Protein 2VUV (pdb70)

InterPro domains:
  IPR001304 C-type lectin-like [PF00059] (39-145)
  IPR001304 C-type lectin-like [PS50041] (28-144)
  IPR001304 C-type lectin-like [SM00034] (21-144)
  IPR016186 C-type lectin-like/link domain superfamily [G3DSA:3.10.100.10] (20-147)
  IPR016187 C-type lectin fold [SSF56436] (3-147)
  IPR018378 C-type lectin, conserved site [PS00615] (122-143)
  IPR050111 C-type lectin and snaclec domain-containing protein [PTHR22803] (21-146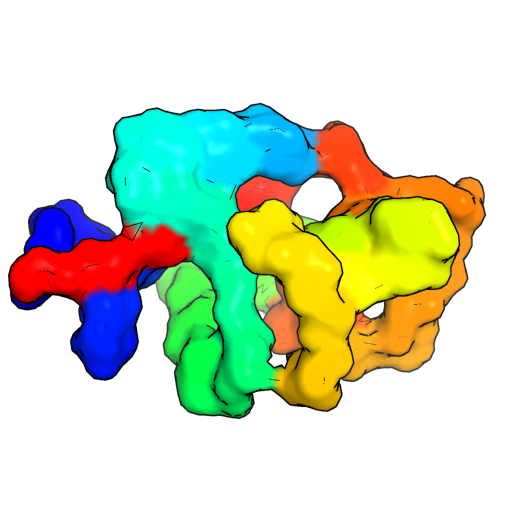)

Secondary structure (DSSP, 8-state):
---TTPEEETTEEEEEEEEEE-HHHHHHHHHHTTSEE----SHHHHHHHHHHHHHTT--SSS--EEEEEEETTEEEETTT-PBPSS--B---S--TTS---EEEEETTEEEEE-TTS-EEEEEEEE--

B-factor: mean 12.32, std 7.34, range [4.95, 48.42]

CATH classification: 3.10.100.10

Structure (mmCIF, N/CA/C/O backbone):
data_2VUV
#
_entry.id   2VUV
#
_cell.length_a   82.908
_cell.length_b   30.395
_cell.length_c   67.088
_cell.angle_alpha   90.00
_cell.angle_beta   133.86
_cell.angle_gamma   90.00
#
_symmetry.space_group_name_H-M   'C 1 2 1'
#
loop_
_entity.id
_entity.type
_entity.pdbx_description
1 polymer CODAKINE
2 non-polymer 'CALCIUM ION'
3 non-polymer GLYCEROL
4 non-polymer 'CITRIC ACID'
5 water water
#
loop_
_atom_site.group_PDB
_atom_site.id
_atom_site.type_symbol
_atom_site.label_atom_id
_atom_site.label_alt_id
_atom_site.label_comp_id
_atom_site.label_asym_id
_atom_site.label_entity_id
_atom_site.label_seq_id
_atom_site.pdbx_PDB_ins_code
_atom_site.Cartn_x
_atom_site.Cartn_y
_atom_site.Cartn_z
_atom_site.occupancy
_atom_site.B_iso_or_equiv
_atom_site.auth_seq_id
_atom_site.auth_comp_id
_atom_site.auth_asym_id
_atom_site.auth_atom_id
_atom_site.pdbx_PDB_model_num
ATOM 1 N N . GLY A 1 1 ? -30.090 3.819 16.894 1.00 20.91 1 GLY A N 1
ATOM 2 C CA . GLY A 1 1 ? -28.877 3.364 17.623 1.00 18.70 1 GLY A CA 1
ATOM 3 C C . GLY A 1 1 ? -27.689 3.344 16.698 1.00 16.93 1 GLY A C 1
ATOM 4 O O . GLY A 1 1 ? -27.749 3.770 15.549 1.00 17.40 1 GLY A O 1
ATOM 5 N N . CYS A 1 2 ? -26.612 2.793 17.224 1.00 14.71 2 CYS A N 1
ATOM 6 C CA . CYS A 1 2 ? -25.300 2.764 16.569 1.00 13.65 2 CYS A CA 1
ATOM 7 C C . CYS A 1 2 ? -24.787 1.340 16.541 1.00 13.99 2 CYS A C 1
ATOM 8 O O . CYS A 1 2 ? -25.234 0.523 17.353 1.00 14.16 2 CYS A O 1
ATOM 11 N N . PRO A 1 3 ? -23.843 1.022 15.663 1.00 13.76 3 PRO A N 1
ATOM 12 C CA . PRO A 1 3 ? -23.241 -0.323 15.749 1.00 13.80 3 PRO A CA 1
ATOM 13 C C . PRO A 1 3 ? -22.529 -0.508 17.085 1.00 13.10 3 PRO A C 1
ATOM 14 O O . PRO A 1 3 ? -22.107 0.461 17.782 1.00 10.84 3 PRO A O 1
ATOM 18 N N . ASP A 1 4 ? -22.322 -1.766 17.498 1.00 11.42 4 ASP A N 1
ATOM 19 C CA . ASP A 1 4 ? -21.628 -2.037 18.723 1.00 12.27 4 ASP A CA 1
ATOM 20 C C . ASP A 1 4 ? -20.237 -1.382 18.700 1.00 10.92 4 ASP A C 1
ATOM 21 O O . ASP A 1 4 ? -19.615 -1.391 17.623 1.00 12.76 4 ASP A O 1
ATOM 26 N N . GLY A 1 5 ? -19.817 -0.853 19.848 1.00 10.95 5 GLY A N 1
ATOM 27 C CA . GLY A 1 5 ? -18.515 -0.236 19.971 1.00 12.25 5 GLY A CA 1
ATOM 28 C C . GLY A 1 5 ? -18.450 1.214 19.522 1.00 12.50 5 GLY A C 1
ATOM 29 O O . GLY A 1 5 ? -17.431 1.864 19.774 1.00 14.13 5 GLY A O 1
ATOM 30 N N . TRP A 1 6 ? -19.462 1.729 18.834 1.00 10.37 6 TRP A N 1
ATOM 31 C CA . TRP A 1 6 ? -19.493 3.152 18.480 1.00 10.36 6 TRP A CA 1
ATOM 32 C C . TRP A 1 6 ? -20.096 3.949 19.615 1.00 10.53 6 TRP A C 1
ATOM 33 O O . TRP A 1 6 ? -20.894 3.397 20.392 1.00 12.46 6 TRP A O 1
ATOM 44 N N . THR A 1 7 ? -19.767 5.230 19.705 1.00 9.24 7 THR A N 1
ATOM 45 C CA . THR A 1 7 ? -20.245 6.157 20.760 1.00 10.93 7 THR A CA 1
ATOM 46 C C . THR A 1 7 ? -21.393 6.951 20.182 1.00 10.43 7 THR A C 1
ATOM 47 O O . THR A 1 7 ? -21.220 7.647 19.214 1.00 9.75 7 THR A O 1
ATOM 51 N N . GLN A 1 8 ? -22.591 6.833 20.765 1.00 9.48 8 GLN A N 1
ATOM 52 C CA . GLN A 1 8 ? -23.677 7.661 20.308 1.00 10.81 8 GLN A CA 1
ATOM 53 C C . GLN A 1 8 ? -23.618 9.053 20.858 1.00 9.49 8 GLN A C 1
ATOM 54 O O . GLN A 1 8 ? -23.282 9.256 22.008 1.00 10.22 8 GLN A O 1
ATOM 60 N N . PHE A 1 9 ? -23.973 10.018 20.015 1.00 7.51 9 PHE A N 1
ATOM 61 C CA . PHE A 1 9 ? -24.263 11.369 20.471 1.00 8.14 9 PHE A CA 1
ATOM 62 C C . PHE A 1 9 ? -25.436 11.896 19.656 1.00 8.01 9 PHE A C 1
ATOM 63 O O . PHE A 1 9 ? -25.313 12.129 18.439 1.00 8.71 9 PHE A O 1
ATOM 71 N N . LEU A 1 10 ? -26.584 12.053 20.289 1.00 8.63 10 LEU A N 1
ATOM 72 C CA . LEU A 1 10 ? -27.778 12.479 19.603 1.00 8.74 10 LEU A CA 1
ATOM 73 C C . LEU A 1 10 ? -28.023 11.562 18.428 1.00 8.66 10 LEU A C 1
ATOM 74 O O . LEU A 1 10 ? -28.153 10.368 18.654 1.00 9.20 10 LEU A O 1
ATOM 79 N N . ASP A 1 11 ? -28.170 12.083 17.202 1.00 9.18 11 ASP A N 1
ATOM 80 C CA . ASP A 1 11 ? -28.345 11.255 16.018 1.00 9.61 11 ASP A CA 1
ATOM 81 C C . ASP A 1 11 ? -27.066 10.877 15.273 1.00 8.98 11 ASP A C 1
ATOM 82 O O . ASP A 1 11 ? -27.142 10.406 14.112 1.00 10.34 11 ASP A O 1
ATOM 87 N N . LEU A 1 12 ? -25.913 10.967 15.950 1.00 9.04 12 LEU A N 1
ATOM 88 C CA . LEU A 1 12 ? -24.638 10.589 15.356 1.00 8.25 12 LEU A CA 1
ATOM 89 C C . LEU A 1 12 ? -23.998 9.451 16.120 1.00 8.16 12 LEU A C 1
ATOM 90 O O . LEU A 1 12 ? -24.306 9.210 17.283 1.00 8.61 12 LEU A O 1
ATOM 95 N N . CYS A 1 13 ? -23.170 8.721 15.420 1.00 7.46 13 CYS A N 1
ATOM 96 C CA . CYS A 1 13 ? -22.380 7.663 15.986 1.00 7.38 13 CYS A CA 1
ATOM 97 C C . CYS A 1 13 ? -20.910 7.955 15.678 1.00 7.05 13 CYS A C 1
ATOM 98 O O . CYS A 1 13 ? -20.598 8.197 14.515 1.00 7.81 13 CYS A O 1
ATOM 101 N N . TYR A 1 14 ? -20.051 7.871 16.672 1.00 6.48 14 TYR A N 1
ATOM 102 C CA . TYR A 1 14 ? -18.640 8.153 16.493 1.00 6.57 14 TYR A CA 1
ATOM 103 C C . TYR A 1 14 ? -17.772 6.958 16.822 1.00 6.63 14 TYR A C 1
ATOM 104 O O . TYR A 1 14 ? -18.127 6.125 17.688 1.00 7.39 14 TYR A O 1
ATOM 113 N N . ILE A 1 15 ? -16.609 6.853 16.198 1.00 6.70 15 ILE A N 1
ATOM 114 C CA . ILE A 1 15 ? -15.649 5.844 16.617 1.00 7.84 15 ILE A CA 1
ATOM 115 C C . ILE A 1 15 ? -14.201 6.402 16.422 1.00 6.63 15 ILE A C 1
ATOM 116 O O . ILE A 1 15 ? -13.936 7.065 15.413 1.00 7.14 15 ILE A O 1
ATOM 121 N N . TYR A 1 16 ? -13.341 6.134 17.376 1.00 6.66 16 TYR A N 1
ATOM 122 C CA . TYR A 1 16 ? -11.908 6.455 17.317 1.00 6.68 16 TYR A CA 1
ATOM 123 C C . TYR A 1 16 ? -11.198 5.247 16.724 1.00 7.76 16 TYR A C 1
ATOM 124 O O . TYR A 1 16 ? -11.479 4.106 17.114 1.00 7.65 16 TYR A O 1
ATOM 133 N N . GLN A 1 17 ? -10.363 5.484 15.729 1.00 7.04 17 GLN A N 1
ATOM 134 C CA . GLN A 1 17 ? -9.500 4.446 15.119 1.00 7.84 17 GLN A CA 1
ATOM 135 C C . GLN A 1 17 ? -8.073 4.804 15.382 1.00 7.47 17 GLN A C 1
ATOM 136 O O . GLN A 1 17 ? -7.595 5.839 14.967 1.00 7.92 17 GLN A O 1
ATOM 142 N N . SER A 1 18 ? -7.329 3.938 16.056 1.00 8.49 18 SER A N 1
ATOM 143 C CA . SER A 1 18 ? -5.958 4.228 16.456 1.00 8.65 18 SER A CA 1
ATOM 144 C C . SER A 1 18 ? -4.932 4.097 15.338 1.00 8.07 18 SER A C 1
ATOM 145 O O . SER A 1 18 ? -3.887 4.742 15.421 1.00 8.35 18 SER A O 1
ATOM 148 N N . ALA A 1 19 ? -5.217 3.288 14.332 1.00 8.09 19 ALA A N 1
ATOM 149 C CA . ALA A 1 19 ? -4.260 3.048 13.269 1.00 8.40 19 ALA A CA 1
ATOM 150 C C . ALA A 1 19 ? -3.869 4.364 12.598 1.00 8.81 19 ALA A C 1
ATOM 151 O O . ALA A 1 19 ? -4.736 5.225 12.373 1.00 11.23 19 ALA A O 1
ATOM 153 N N . LYS A 1 20 ? -2.608 4.543 12.295 1.00 7.47 20 LYS A N 1
ATOM 154 C CA . LYS A 1 20 ? -2.123 5.785 11.727 1.00 8.92 20 LYS A CA 1
ATOM 155 C C . LYS A 1 20 ? -2.307 5.815 10.248 1.00 9.13 20 LYS A C 1
ATOM 156 O O . LYS A 1 20 ? -2.020 4.802 9.555 1.00 11.45 20 LYS A O 1
ATOM 162 N N . ALA A 1 21 ? -2.793 6.920 9.704 1.00 7.92 21 ALA A N 1
ATOM 163 C CA . ALA A 1 21 ? -3.160 7.003 8.301 1.00 8.54 21 ALA A CA 1
ATOM 164 C C . ALA A 1 21 ? -3.066 8.440 7.842 1.00 8.60 21 ALA A C 1
ATOM 165 O O . ALA A 1 21 ? -3.217 9.386 8.673 1.00 7.62 21 ALA A O 1
ATOM 167 N N . SER A 1 22 ? -2.870 8.689 6.564 1.00 7.04 22 SER A N 1
ATOM 168 C CA . SER A 1 22 ? -3.048 10.008 6.011 1.00 6.84 22 SER A CA 1
ATOM 169 C C . SER A 1 22 ? -4.492 10.411 6.116 1.00 7.38 22 SER A C 1
ATOM 170 O O . SER A 1 22 ? -5.389 9.583 6.313 1.00 7.67 22 SER A O 1
ATOM 173 N N . TRP A 1 23 ? -4.754 11.711 5.951 1.00 6.82 23 TRP A N 1
ATOM 174 C CA . TRP A 1 23 ? -6.144 12.191 5.953 1.00 7.12 23 TRP A CA 1
ATOM 175 C C . TRP A 1 23 ? -6.990 11.458 4.944 1.00 7.55 23 TRP A C 1
ATOM 176 O O . TRP A 1 23 ? -8.110 11.037 5.231 1.00 7.86 23 TRP A O 1
ATOM 187 N N . ALA A 1 24 ? -6.442 11.315 3.729 1.00 8.32 24 ALA A N 1
ATOM 188 C CA . ALA A 1 24 ? -7.207 10.678 2.682 1.00 8.26 24 ALA A CA 1
ATOM 189 C C . ALA A 1 24 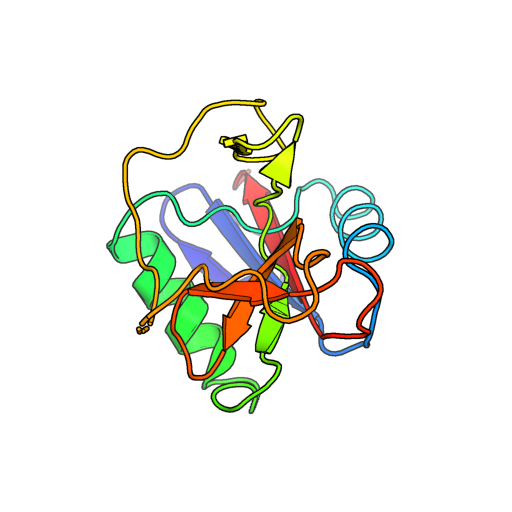? -7.500 9.210 2.898 1.00 8.52 24 ALA A C 1
ATOM 190 O O . ALA A 1 24 ? -8.592 8.733 2.617 1.00 9.11 24 ALA A O 1
ATOM 192 N N A SER A 1 25 ? -6.515 8.521 3.427 0.60 9.01 25 SER A N 1
ATOM 193 N N B SER A 1 25 ? -6.508 8.518 3.433 0.40 9.00 25 SER A N 1
ATOM 194 C CA A SER A 1 25 ? -6.709 7.113 3.750 0.60 9.16 25 SER A CA 1
ATOM 195 C CA B SER A 1 25 ? -6.671 7.103 3.761 0.40 9.19 25 SER A CA 1
ATOM 196 C C A SER A 1 25 ? -7.750 6.980 4.866 0.60 8.81 25 SER A C 1
ATOM 197 C C B SER A 1 25 ? -7.642 6.903 4.932 0.40 8.72 25 SER A C 1
ATOM 198 O O A SER A 1 25 ? -8.672 6.168 4.781 0.60 9.01 25 SER A O 1
ATOM 199 O O B SER A 1 25 ? -8.368 5.931 4.978 0.40 8.38 25 SER A O 1
ATOM 204 N N . ALA A 1 26 ? -7.609 7.819 5.895 1.00 8.03 26 ALA A N 1
ATOM 205 C CA . ALA A 1 26 ? -8.592 7.841 6.976 1.00 7.22 26 ALA A CA 1
ATOM 206 C C . ALA A 1 26 ? -9.986 8.113 6.457 1.00 8.03 26 ALA A C 1
ATOM 207 O O . ALA A 1 26 ? -10.947 7.419 6.865 1.00 8.24 26 ALA A O 1
ATOM 209 N N . GLN A 1 27 ? -10.173 9.061 5.565 1.00 8.02 27 GLN A N 1
ATOM 210 C CA . GLN A 1 27 ? -11.463 9.331 4.986 1.00 8.94 27 GLN A CA 1
ATOM 211 C C . GLN A 1 27 ? -11.981 8.101 4.288 1.00 9.26 27 GLN A C 1
ATOM 212 O O . GLN A 1 27 ? -13.137 7.760 4.442 1.00 9.29 27 GLN A O 1
ATOM 218 N N A SER A 1 28 ? -11.186 7.473 3.448 0.50 9.61 28 SER A N 1
ATOM 219 N N B SER A 1 28 ? -11.100 7.405 3.571 0.50 10.39 28 SER A N 1
ATOM 220 C CA A SER A 1 28 ? -11.692 6.334 2.693 0.50 9.31 28 SER A CA 1
ATOM 221 C CA B SER A 1 28 ? -11.492 6.197 2.839 0.50 10.85 28 SER A CA 1
ATOM 222 C C A SER A 1 28 ? -12.179 5.242 3.662 0.50 9.55 28 SER A C 1
ATOM 223 C C B SER A 1 28 ? -11.905 5.110 3.819 0.50 11.09 28 SER A C 1
ATOM 224 O O A SER A 1 28 ? -13.207 4.599 3.415 0.50 8.85 28 SER A O 1
ATOM 225 O O B SER A 1 28 ? -12.839 4.351 3.561 0.50 11.29 28 SER A O 1
ATOM 230 N N A SER A 1 29 ? -11.445 5.056 4.762 0.50 8.98 29 SER A N 1
ATOM 231 N N B SER A 1 29 ? -11.164 5.007 4.914 0.50 9.99 29 SER A N 1
ATOM 232 C CA A SER A 1 29 ? -11.821 4.067 5.771 0.50 8.74 29 SER A CA 1
ATOM 233 C CA B SER A 1 29 ? -11.522 4.072 5.957 0.50 10.23 29 SER A CA 1
ATOM 234 C C A SER A 1 29 ? -13.145 4.447 6.382 0.50 8.96 29 SER A C 1
ATOM 235 C C B SER A 1 29 ? -12.905 4.387 6.570 0.50 10.16 29 SER A C 1
ATOM 236 O O A SER A 1 29 ? -14.135 3.683 6.473 0.50 7.42 29 SER A O 1
ATOM 237 O O B SER A 1 29 ? -13.667 3.450 6.821 0.50 11.22 29 SER A O 1
ATOM 242 N N . CYS A 1 30 ? -13.233 5.662 6.864 1.00 10.59 30 CYS A N 1
ATOM 243 C CA . CYS A 1 30 ? -14.535 6.031 7.382 1.00 9.90 30 CYS A CA 1
ATOM 244 C C . CYS A 1 30 ? -15.681 5.843 6.384 1.00 11.13 30 CYS A C 1
ATOM 245 O O . C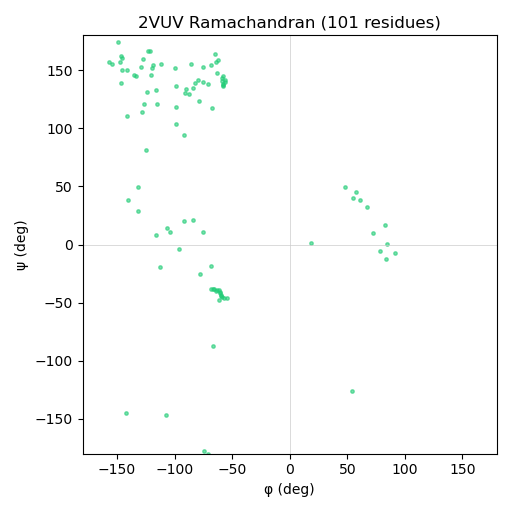YS A 1 30 ? -16.796 5.484 6.761 1.00 10.60 30 CYS A O 1
ATOM 248 N N . GLN A 1 31 ? -15.410 6.078 5.116 1.00 11.49 31 GLN A N 1
ATOM 249 C CA . GLN A 1 31 ? -16.434 5.907 4.100 1.00 13.30 31 GLN A CA 1
ATOM 250 C C . GLN A 1 31 ? -16.777 4.431 3.947 1.00 14.46 31 GLN A C 1
ATOM 251 O O . GLN A 1 31 ? -17.977 4.078 3.836 1.00 13.63 31 GLN A O 1
ATOM 257 N N . ALA A 1 32 ? -15.773 3.584 4.041 1.00 12.82 32 ALA A N 1
ATOM 258 C CA . ALA A 1 32 ? -16.002 2.130 3.999 1.00 14.35 32 ALA A CA 1
ATOM 259 C C . ALA A 1 32 ? -16.906 1.727 5.186 1.00 13.63 32 ALA A C 1
ATOM 260 O O . ALA A 1 32 ? -17.787 0.845 5.046 1.00 13.52 32 ALA A O 1
ATOM 262 N N . LEU A 1 33 ? -16.693 2.339 6.359 1.00 11.89 33 LEU A N 1
ATOM 263 C CA . LEU A 1 33 ? -17.498 2.089 7.559 1.00 11.78 33 LEU A CA 1
ATOM 264 C C . LEU A 1 33 ? -18.894 2.762 7.491 1.00 11.71 33 LEU A C 1
ATOM 265 O O . LEU A 1 33 ? -19.571 2.826 8.529 1.00 13.78 33 LEU A O 1
ATOM 270 N N . GLY A 1 34 ? -19.329 3.294 6.346 1.00 11.46 34 GLY A N 1
ATOM 271 C CA . GLY A 1 34 ? -20.632 3.868 6.175 1.00 12.44 34 GLY A CA 1
ATOM 272 C C . GLY A 1 34 ? -20.780 5.299 6.639 1.00 11.62 34 GLY A C 1
ATOM 273 O O . GLY A 1 34 ? -21.897 5.763 6.871 1.00 12.88 34 GLY A O 1
ATOM 274 N N . GLY A 1 35 ? -19.612 5.981 6.823 1.00 11.26 35 GLY A N 1
ATOM 275 C CA . GLY A 1 35 ? -19.649 7.332 7.342 1.00 12.15 35 GLY A CA 1
ATOM 276 C C . GLY A 1 35 ? -18.613 8.216 6.704 1.00 11.51 35 GLY A C 1
ATOM 277 O O . GLY A 1 35 ? -18.288 8.111 5.538 1.00 11.60 35 GLY A O 1
ATOM 278 N N . ILE A 1 36 ? -18.094 9.122 7.532 1.00 9.07 36 ILE A N 1
ATOM 279 C CA . ILE A 1 36 ? -17.170 10.204 7.077 1.00 8.91 36 ILE A CA 1
ATOM 280 C C . ILE A 1 36 ? -16.169 10.480 8.208 1.00 8.56 36 ILE A C 1
ATOM 281 O O . ILE A 1 36 ? -16.448 10.141 9.365 1.00 8.45 36 ILE A O 1
ATOM 286 N N . LEU A 1 37 ? -15.043 11.126 7.944 1.00 7.50 37 LEU A N 1
ATOM 287 C CA . LEU A 1 37 ? -14.260 11.694 9.056 1.00 7.18 37 LEU A CA 1
ATOM 288 C C . LEU A 1 37 ? -15.164 12.645 9.849 1.00 7.19 37 LEU A C 1
ATOM 289 O O . LEU A 1 37 ? -15.980 13.378 9.267 1.00 7.03 37 LEU A O 1
ATOM 294 N N . ALA A 1 38 ? -15.051 12.618 11.177 1.00 6.54 38 ALA A N 1
ATOM 295 C CA . ALA A 1 38 ? -15.918 13.397 12.026 1.00 6.15 38 ALA A CA 1
ATOM 296 C C . ALA A 1 38 ? -15.815 14.878 11.726 1.00 6.37 38 ALA A C 1
ATOM 297 O O . ALA A 1 38 ? -14.719 15.408 11.497 1.00 6.63 38 ALA A O 1
ATOM 299 N N . GLU A 1 39 ? -16.975 15.519 11.767 1.00 6.52 39 GLU A N 1
ATOM 300 C CA . GLU A 1 39 ? -17.079 16.943 11.463 1.00 6.98 39 GLU A CA 1
ATOM 301 C C . GLU A 1 39 ? -17.752 17.676 12.622 1.00 7.73 39 GLU A C 1
ATOM 302 O O . GLU A 1 39 ? -18.994 17.882 12.584 1.00 8.20 39 GLU A O 1
ATOM 308 N N . PRO A 1 40 ? -17.027 17.999 13.665 1.00 7.77 40 PRO A N 1
ATOM 309 C CA . PRO A 1 40 ? -17.631 18.655 14.830 1.00 8.06 40 PRO A CA 1
ATOM 310 C C . PRO A 1 40 ? -18.038 20.077 14.548 1.00 8.21 40 PRO A C 1
ATOM 311 O O . PRO A 1 40 ? -17.253 20.987 14.597 1.00 8.66 40 PRO A O 1
ATOM 315 N N A ASP A 1 41 ? -19.310 20.247 14.272 0.50 8.97 41 ASP A N 1
ATOM 316 N N B ASP A 1 41 ? -19.267 20.247 14.105 0.50 9.18 41 ASP A N 1
ATOM 317 C CA A ASP A 1 41 ? -19.866 21.508 13.788 0.50 9.05 41 ASP A CA 1
ATOM 318 C CA B ASP A 1 41 ? -19.760 21.585 13.779 0.50 9.41 41 ASP A CA 1
ATOM 319 C C A ASP A 1 41 ? -20.587 22.245 14.899 0.50 9.69 41 ASP A C 1
ATOM 320 C C B ASP A 1 41 ? -20.700 22.158 14.846 0.50 9.77 41 ASP A C 1
ATOM 321 O O A ASP A 1 41 ? -21.118 23.356 14.687 0.50 11.07 41 ASP A O 1
ATOM 322 O O B ASP A 1 41 ? -21.480 23.081 14.538 0.50 10.56 41 ASP A O 1
ATOM 331 N N . THR A 1 42 ? -20.630 21.675 16.084 1.00 9.08 42 THR A N 1
ATOM 332 C CA . THR A 1 42 ? -21.260 22.286 17.240 1.00 9.50 42 THR A CA 1
ATOM 333 C C . THR A 1 42 ? -20.321 22.149 18.416 1.00 8.87 42 THR A C 1
ATOM 334 O O . THR A 1 42 ? -19.450 21.201 18.421 1.00 8.58 42 THR A O 1
ATOM 338 N N . ALA A 1 43 ? -20.443 22.959 19.445 1.00 8.85 43 ALA A N 1
ATOM 339 C CA . ALA A 1 43 ? -19.629 22.833 20.625 1.00 9.46 43 ALA A CA 1
ATOM 340 C C . ALA A 1 43 ? -19.800 21.468 21.294 1.00 8.51 43 ALA A C 1
ATOM 341 O O . ALA A 1 43 ? -18.842 20.886 21.769 1.00 9.14 43 ALA A O 1
ATOM 343 N N . CYS A 1 44 ? -21.057 21.001 21.415 1.00 7.92 44 CYS A N 1
ATOM 344 C CA . CYS A 1 44 ? -21.275 19.734 22.110 1.00 7.70 44 CYS A CA 1
ATOM 345 C C . CYS A 1 44 ? -20.642 18.571 21.339 1.00 7.25 44 CYS A C 1
ATOM 346 O O . CYS A 1 44 ? -20.108 17.666 21.962 1.00 6.85 44 CYS A O 1
ATOM 349 N N . GLU A 1 45 ? -20.707 18.588 20.029 1.00 5.85 45 GLU A N 1
ATOM 350 C CA . GLU A 1 45 ? -20.021 17.551 19.254 1.00 6.19 45 GLU A CA 1
ATOM 351 C C . GLU A 1 45 ? -18.527 17.554 19.542 1.00 6.88 45 GLU A C 1
ATOM 352 O O . GLU A 1 45 ? -17.909 16.499 19.730 1.00 7.62 45 GLU A O 1
ATOM 358 N N . ASN A 1 46 ? -17.928 18.731 19.555 1.00 6.22 46 ASN A N 1
ATOM 359 C CA . ASN A 1 46 ? -16.510 18.841 19.843 1.00 6.48 46 ASN A CA 1
ATOM 360 C C . ASN A 1 46 ? -16.209 18.304 21.213 1.00 6.17 46 ASN A C 1
ATOM 361 O O . ASN A 1 46 ? -15.189 17.615 21.420 1.00 7.43 46 ASN A O 1
ATOM 366 N N . GLU A 1 47 ? -17.033 18.593 22.233 1.00 7.23 47 GLU A N 1
ATOM 367 C CA . GLU A 1 47 ? -16.765 18.066 23.598 1.00 8.12 47 GLU A CA 1
ATOM 368 C C . GLU A 1 47 ? -16.741 16.558 23.614 1.00 6.40 47 GLU A C 1
ATOM 369 O O . GLU A 1 47 ? -15.908 15.941 24.279 1.00 7.64 47 GLU A O 1
ATOM 375 N N . VAL A 1 48 ? -17.696 15.947 22.916 1.00 6.47 48 VAL A N 1
ATOM 376 C CA . VAL A 1 48 ? -17.749 14.489 22.853 1.00 6.15 48 VAL A CA 1
ATOM 377 C C . VAL A 1 48 ? -16.479 13.933 22.208 1.00 6.61 48 VAL A C 1
ATOM 378 O O . VAL A 1 48 ? -15.896 12.976 22.688 1.00 6.88 48 VAL A O 1
ATOM 382 N N . LEU A 1 49 ? -16.075 14.511 21.077 1.00 5.00 49 LEU A N 1
ATOM 383 C CA . LEU A 1 49 ? -14.888 13.998 20.372 1.00 6.16 49 LEU A CA 1
ATOM 384 C C . LEU A 1 49 ? -13.622 14.209 21.178 1.00 5.69 49 LEU A C 1
ATOM 385 O O . LEU A 1 49 ? -12.747 13.318 21.210 1.00 6.40 49 LEU A O 1
ATOM 390 N N . ILE A 1 50 ? -13.507 15.329 21.854 1.00 7.13 50 ILE A N 1
ATOM 391 C CA . ILE A 1 50 ? -12.331 15.549 22.708 1.00 6.97 50 ILE A CA 1
ATOM 392 C C . ILE A 1 50 ? -12.253 14.539 23.847 1.00 6.66 50 ILE A C 1
ATOM 393 O O . ILE A 1 50 ? -11.188 14.050 24.215 1.00 6.92 50 ILE A O 1
ATOM 398 N N . HIS A 1 51 ? -13.398 14.230 24.410 1.00 6.00 51 HIS A N 1
ATOM 399 C CA . HIS A 1 51 ? -13.452 13.224 25.439 1.00 6.76 51 HIS A CA 1
ATOM 400 C C . HIS A 1 51 ? -13.044 11.874 24.882 1.00 6.60 51 HIS A C 1
ATOM 401 O O . HIS A 1 51 ? -12.295 11.111 25.568 1.00 6.68 51 HIS A O 1
ATOM 408 N N . MET A 1 52 ? -13.476 11.545 23.663 1.00 6.23 52 MET A N 1
ATOM 409 C CA . MET A 1 52 ? -12.996 10.299 23.038 1.00 6.55 52 MET A CA 1
ATOM 410 C C . MET A 1 52 ? -11.492 10.316 22.865 1.00 7.07 52 MET A C 1
ATOM 411 O O . MET A 1 52 ? -10.850 9.276 23.045 1.00 7.51 52 MET A O 1
ATOM 416 N N . CYS A 1 53 ? -10.917 11.435 22.466 1.00 6.24 53 CYS A N 1
ATOM 417 C CA . CYS A 1 53 ? -9.471 11.514 22.355 1.00 5.90 53 CYS A CA 1
ATOM 418 C C . CYS A 1 53 ? -8.793 11.184 23.677 1.00 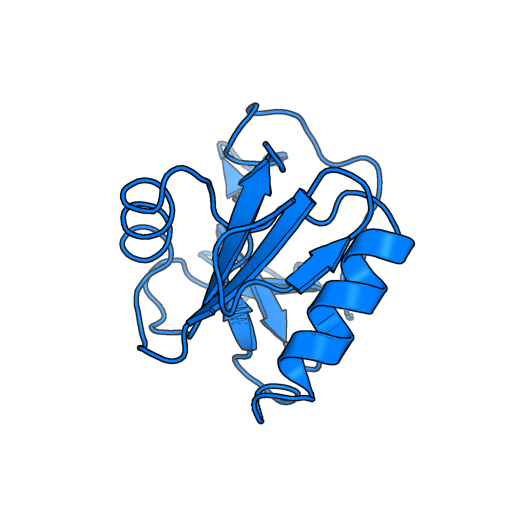7.11 53 CYS A C 1
ATOM 419 O O . CYS A 1 53 ? -7.798 10.437 23.722 1.00 7.64 53 CYS A O 1
ATOM 422 N N . LYS A 1 54 ? -9.290 11.766 24.765 1.00 6.80 54 LYS A N 1
ATOM 423 C CA . LYS A 1 54 ? -8.724 11.524 26.100 1.00 8.20 54 LYS A CA 1
ATOM 424 C C . LYS A 1 54 ? -8.813 10.045 26.456 1.00 8.62 54 LYS A C 1
ATOM 425 O O . LYS A 1 54 ? -7.862 9.465 27.010 1.00 9.72 54 LYS A O 1
ATOM 431 N N A GLU A 1 55 ? -9.967 9.442 26.162 0.50 8.47 55 GLU A N 1
ATOM 432 N N B GLU A 1 55 ? -9.941 9.425 26.166 0.50 7.85 55 GLU A N 1
ATOM 433 C CA A GLU A 1 55 ? -10.271 7.997 26.413 0.50 9.40 55 GLU A CA 1
ATOM 434 C CA B GLU A 1 55 ? -10.163 8.010 26.532 0.50 8.28 55 GLU A CA 1
ATOM 435 C C A GLU A 1 55 ? -9.240 7.080 25.754 0.50 9.08 55 GLU A C 1
ATOM 436 C C B GLU A 1 55 ? -9.394 7.030 25.641 0.50 8.61 55 GLU A C 1
ATOM 437 O O A GLU A 1 55 ? -8.941 5.964 26.256 0.50 9.83 55 GLU A O 1
ATOM 438 O O B GLU A 1 55 ? -9.415 5.820 25.886 0.50 9.40 55 GLU A O 1
ATOM 449 N N . ASN A 1 56 ? -8.702 7.535 24.619 1.00 8.15 56 ASN A N 1
ATOM 450 C CA . ASN A 1 56 ? -7.860 6.728 23.763 1.00 7.92 56 ASN A CA 1
ATOM 451 C C . ASN A 1 56 ? -6.422 7.166 23.802 1.00 7.94 56 ASN A C 1
ATOM 452 O O . ASN A 1 56 ? -5.641 6.784 22.944 1.00 9.13 56 ASN A O 1
ATOM 457 N N . GLY A 1 57 ? -6.063 7.960 24.795 1.00 8.29 57 GLY A N 1
ATOM 458 C CA . GLY A 1 57 ? -4.667 8.323 24.908 1.00 8.14 57 GLY A CA 1
ATOM 459 C C . GLY A 1 57 ? -4.157 9.196 23.782 1.00 8.79 57 GLY A C 1
ATOM 460 O O . GLY A 1 57 ? -2.948 9.150 23.464 1.00 11.03 57 GLY A O 1
ATOM 461 N N . ASP A 1 58 ? -5.021 10.063 23.225 1.00 7.44 58 ASP A N 1
ATOM 462 C CA . ASP A 1 58 ? -4.625 10.891 22.100 1.00 6.41 58 ASP A CA 1
ATOM 463 C C . ASP A 1 58 ? -5.026 12.329 22.352 1.00 6.47 58 ASP A C 1
ATOM 464 O O . ASP A 1 58 ? -5.576 13.039 21.467 1.00 6.45 58 ASP A O 1
ATOM 469 N N . ALA A 1 59 ? -4.662 12.807 23.538 1.00 5.83 59 ALA A N 1
ATOM 470 C CA . ALA A 1 59 ? -4.948 14.174 23.994 1.00 6.94 59 ALA A CA 1
ATOM 471 C C . ALA A 1 59 ? -3.732 15.095 23.934 1.00 8.35 59 ALA A C 1
ATOM 472 O O . ALA A 1 59 ? -3.784 16.232 24.398 1.00 9.31 59 ALA A O 1
ATOM 474 N N . GLY A 1 60 ? -2.700 14.639 23.300 1.00 6.83 60 GLY A N 1
ATOM 475 C CA . GLY A 1 60 ? -1.480 15.439 23.143 1.00 7.58 60 GLY A CA 1
ATOM 476 C C . GLY A 1 60 ? -1.271 15.952 21.735 1.00 7.24 60 GLY A C 1
ATOM 477 O O . GLY A 1 60 ? -2.236 16.295 21.074 1.00 6.36 60 GLY A O 1
ATOM 478 N N . SER A 1 61 ? -0.006 16.055 21.336 1.00 7.70 61 SER A N 1
ATOM 479 C CA . SER A 1 61 ? 0.298 16.484 19.998 1.00 7.54 61 SER A CA 1
ATOM 480 C C . SER A 1 61 ? -0.130 15.409 18.979 1.00 7.81 61 SER A C 1
ATOM 481 O O . SER A 1 61 ? -0.201 14.218 19.281 1.00 8.23 61 SER A O 1
ATOM 484 N N . PHE A 1 62 ? -0.403 15.867 17.768 1.00 7.25 62 PHE A N 1
ATOM 485 C CA . PHE A 1 62 ? -0.652 14.950 16.638 1.00 6.85 62 PHE A CA 1
ATOM 486 C C . PHE A 1 62 ? -1.793 14.005 16.938 1.00 7.57 62 PHE A C 1
ATOM 487 O O . PHE A 1 62 ? -1.710 12.799 16.690 1.00 7.33 62 PHE A O 1
ATOM 495 N N . GLY A 1 63 ? -2.857 14.572 17.469 1.00 6.38 63 GLY A N 1
ATOM 496 C CA . GLY A 1 63 ? -4.133 13.913 17.666 1.00 5.63 63 GLY A CA 1
ATOM 497 C C . GLY A 1 63 ? -4.892 13.650 16.372 1.00 5.52 63 GLY A C 1
ATOM 498 O O . GLY A 1 63 ? -4.387 13.945 15.267 1.00 5.42 63 GLY A O 1
ATOM 499 N N . PRO A 1 64 ? -6.060 13.058 16.465 1.00 5.18 64 PRO A N 1
ATOM 500 C CA . PRO A 1 64 ? -6.653 12.453 15.294 1.00 5.16 64 PRO A CA 1
ATOM 501 C C . PRO A 1 64 ? -7.270 13.391 14.241 1.00 4.95 64 PRO A C 1
ATOM 502 O O . PRO A 1 64 ? -7.730 14.497 14.558 1.00 5.76 64 PRO A O 1
ATOM 506 N N . TRP A 1 65 ? -7.281 12.923 13.007 1.00 5.48 65 TRP A N 1
ATOM 507 C CA . TRP A 1 65 ? -7.933 13.589 11.919 1.00 5.60 65 TRP A CA 1
ATOM 508 C C . TRP A 1 65 ? -9.410 13.824 12.113 1.00 5.44 65 TRP A C 1
ATOM 509 O O . TRP A 1 65 ? -10.130 12.972 12.657 1.00 6.17 65 TRP A O 1
ATOM 520 N N . LEU A 1 66 ? -9.863 14.968 11.579 1.00 5.63 66 LEU A N 1
ATOM 521 C CA . LEU A 1 66 ? -11.242 15.407 11.415 1.00 5.76 66 LEU A CA 1
ATOM 522 C C . LEU A 1 66 ? -11.510 15.715 9.958 1.00 5.60 66 LEU A C 1
ATOM 523 O O . LEU A 1 66 ? -10.561 15.836 9.185 1.00 6.49 66 LEU A O 1
ATOM 528 N N . GLY A 1 67 ? -12.768 15.857 9.601 1.00 5.98 67 GLY A N 1
ATOM 529 C CA . GLY A 1 67 ? -13.143 15.969 8.198 1.00 7.38 67 GLY A CA 1
ATOM 530 C C . GLY A 1 67 ? -13.046 17.339 7.586 1.00 7.59 67 GLY A C 1
ATOM 531 O O . GLY A 1 67 ? -13.648 17.576 6.533 1.00 9.51 67 GLY A O 1
ATOM 532 N N . GLY A 1 68 ? -12.276 18.256 8.140 1.00 7.82 68 GLY A N 1
ATOM 533 C CA . GLY A 1 68 ? -12.102 19.547 7.518 1.00 7.94 68 GLY A CA 1
ATOM 534 C C . GLY A 1 68 ? -10.874 19.577 6.664 1.00 7.55 68 GLY A C 1
ATOM 535 O O . GLY A 1 68 ? -9.892 18.900 6.921 1.00 7.09 68 GLY A O 1
ATOM 536 N N A GLN A 1 69 ? -10.970 20.348 5.579 0.50 8.28 69 GLN A N 1
ATOM 537 N N B GLN A 1 69 ? -10.898 20.477 5.690 0.50 8.89 69 GLN A N 1
ATOM 538 C CA A GLN A 1 69 ? -9.840 20.509 4.675 0.50 8.13 69 GLN A CA 1
ATOM 539 C CA B GLN A 1 69 ? -9.838 20.522 4.697 0.50 9.48 69 GLN A CA 1
ATOM 540 C C A GLN A 1 69 ? -9.842 21.926 4.075 0.50 7.77 69 GLN A C 1
ATOM 541 C C B GLN A 1 69 ? -9.852 21.872 4.013 0.50 8.31 69 GLN A C 1
ATOM 542 O O A GLN A 1 69 ? -10.872 22.615 4.012 0.50 8.75 69 GLN A O 1
ATOM 543 O O B GLN A 1 69 ? -10.939 22.396 3.734 0.50 8.29 69 GLN A O 1
ATOM 554 N N . LYS A 1 70 ? -8.648 22.353 3.704 1.00 8.34 70 LYS A N 1
ATOM 555 C CA . LYS A 1 70 ? -8.457 23.658 3.026 1.00 9.26 70 LYS A CA 1
ATOM 556 C C . LYS A 1 70 ? -8.441 23.382 1.537 1.00 9.74 70 LYS A C 1
ATOM 557 O O . LYS A 1 70 ? -7.594 22.661 1.040 1.00 11.09 70 LYS A O 1
ATOM 563 N N . VAL A 1 71 ? -9.412 23.924 0.858 1.00 10.57 71 VAL A N 1
ATOM 564 C CA . VAL A 1 71 ? -9.544 23.746 -0.616 1.00 12.37 71 VAL A CA 1
ATOM 56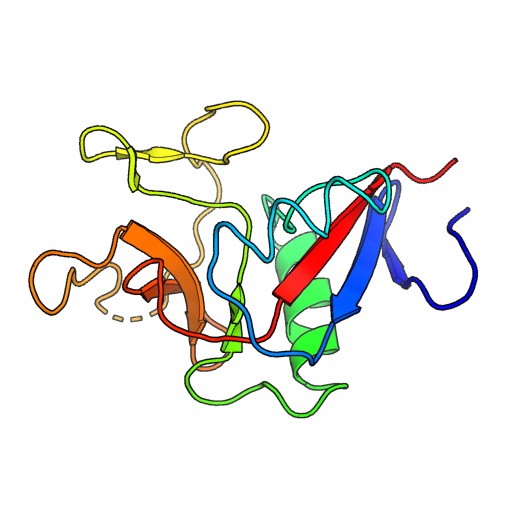5 C C . VAL A 1 71 ? -9.658 25.093 -1.264 1.00 13.77 71 VAL A C 1
ATOM 566 O O . VAL A 1 71 ? -10.497 25.897 -0.886 1.00 14.43 71 VAL A O 1
ATOM 570 N N . GLY A 1 72 ? -8.714 25.366 -2.162 1.00 16.14 72 GLY A N 1
ATOM 571 C CA . GLY A 1 72 ? -8.677 26.680 -2.830 1.00 18.31 72 GLY A CA 1
ATOM 572 C C . GLY A 1 72 ? -8.497 27.789 -1.822 1.00 19.51 72 GLY A C 1
ATOM 573 O O . GLY A 1 72 ? -9.086 28.852 -1.946 1.00 22.04 72 GLY A O 1
ATOM 574 N N . GLY A 1 73 ? -7.669 27.523 -0.814 1.00 17.72 73 GLY A N 1
ATOM 575 C CA . GLY A 1 73 ? -7.403 28.495 0.231 1.00 17.62 73 GLY A CA 1
ATOM 576 C C . GLY A 1 73 ? -8.417 28.701 1.336 1.00 17.44 73 GLY A C 1
ATOM 577 O O . GLY A 1 73 ? -8.114 29.480 2.278 1.00 19.01 73 GLY A O 1
ATOM 578 N N . ALA A 1 74 ? -9.595 28.051 1.251 1.00 14.60 74 ALA A N 1
ATOM 579 C CA . ALA A 1 74 ? -10.622 28.236 2.253 1.00 14.04 74 ALA A CA 1
ATOM 580 C C . ALA A 1 74 ? -10.954 26.903 2.900 1.00 11.86 74 ALA A C 1
ATOM 581 O O . ALA A 1 74 ? -11.041 25.861 2.220 1.00 12.14 74 ALA A O 1
ATOM 583 N N . TRP A 1 75 ? -11.267 26.969 4.185 1.00 10.64 75 TRP A N 1
ATOM 584 C CA . TRP A 1 75 ? -11.582 25.752 4.958 1.00 8.72 75 TRP A CA 1
ATOM 585 C C . TRP A 1 75 ? -13.014 25.339 4.751 1.00 9.62 75 TRP A C 1
ATOM 586 O O . TRP A 1 75 ? -13.954 26.169 4.691 1.00 10.90 75 TRP A O 1
ATOM 597 N N . GLN A 1 76 ? -13.221 24.036 4.620 1.00 9.36 76 GLN A N 1
ATOM 598 C CA . GLN A 1 76 ? -14.546 23.483 4.417 1.00 9.40 76 GLN A CA 1
ATOM 599 C C . GLN A 1 76 ? -14.663 22.104 5.056 1.00 8.81 76 GLN A C 1
ATOM 600 O O . GLN A 1 76 ? -13.670 21.455 5.297 1.00 9.64 76 GLN A O 1
ATOM 606 N N . TRP A 1 77 ? -15.889 21.742 5.344 1.00 8.73 77 TRP A N 1
ATOM 607 C CA . TRP A 1 77 ? -16.188 20.387 5.763 1.00 8.59 77 TRP A CA 1
ATOM 608 C C . TRP A 1 77 ? -16.242 19.537 4.478 1.00 9.41 77 TRP A C 1
ATOM 609 O O . TRP A 1 77 ? -16.927 19.886 3.491 1.00 10.87 77 TRP A O 1
ATOM 620 N N A SER A 1 78 ? -15.476 18.438 4.461 0.30 9.34 78 SER A N 1
ATOM 621 N N B SER A 1 78 ? -15.505 18.447 4.457 0.70 10.13 78 SER A N 1
ATOM 622 C CA A SER A 1 78 ? -15.379 17.534 3.288 0.30 9.27 78 SER A CA 1
ATOM 623 C CA B SER A 1 78 ? -15.380 17.698 3.229 0.70 10.71 78 SER A CA 1
ATOM 624 C C A SER A 1 78 ? -16.732 17.054 2.813 0.30 10.08 78 SER A C 1
ATOM 625 C C B SER A 1 78 ? -16.659 16.966 2.820 0.70 11.36 78 SER A C 1
ATOM 626 O O A SER A 1 78 ? -17.020 17.047 1.614 0.30 10.74 78 SER A O 1
ATOM 627 O O B SER A 1 78 ? -16.804 16.678 1.620 0.70 13.02 78 SER A O 1
ATOM 632 N N . SER A 1 79 ? -17.567 16.634 3.743 1.00 10.37 79 SER A N 1
ATOM 633 C CA . SER A 1 79 ? -18.777 15.894 3.360 1.00 11.88 79 SER A CA 1
ATOM 634 C C . SER A 1 79 ? -19.687 16.724 2.503 1.00 13.31 79 SER A C 1
ATOM 635 O O . SER A 1 79 ? -20.288 16.182 1.593 1.00 14.68 79 SER A O 1
ATOM 638 N N . SER A 1 80 ? -19.792 18.012 2.790 1.00 13.34 80 SER A N 1
ATOM 639 C CA . SER A 1 80 ? -20.752 18.927 2.166 1.00 14.06 80 SER A CA 1
ATOM 640 C C . SER A 1 80 ? -20.084 19.963 1.301 1.00 13.69 80 SER A C 1
ATOM 641 O O . SER A 1 80 ? -20.778 20.644 0.511 1.00 16.35 80 SER A O 1
ATOM 644 N N . GLY A 1 81 ? -18.795 20.203 1.493 1.00 13.01 81 GLY A N 1
ATOM 645 C CA . GLY A 1 81 ? -18.137 21.324 0.888 1.00 12.90 81 GLY A CA 1
ATOM 646 C C . GLY A 1 81 ? -18.540 22.650 1.522 1.00 13.42 81 GLY A C 1
ATOM 647 O O . GLY A 1 81 ? -18.167 23.700 1.004 1.00 16.84 81 GLY A O 1
ATOM 648 N N . ALA A 1 82 ? -19.259 22.622 2.643 1.00 13.35 82 ALA A N 1
ATOM 649 C CA . ALA A 1 82 ? -19.751 23.823 3.361 1.00 14.56 82 ALA A CA 1
ATOM 650 C C . ALA A 1 82 ? -18.603 24.491 4.113 1.00 12.52 82 ALA A C 1
ATOM 651 O O . ALA A 1 82 ? -17.766 23.827 4.704 1.00 12.51 82 ALA A O 1
ATOM 653 N N . ALA A 1 83 ? -18.553 25.825 4.105 1.00 12.89 83 ALA A N 1
ATOM 654 C CA . ALA A 1 83 ? -17.627 26.550 4.956 1.00 11.97 83 ALA A CA 1
ATOM 655 C C . ALA A 1 83 ? -17.965 26.302 6.434 1.00 11.59 83 ALA A C 1
ATOM 656 O O . ALA A 1 83 ? -19.066 25.951 6.822 1.00 11.89 83 ALA A O 1
ATOM 658 N N . PHE A 1 84 ? -16.965 26.498 7.284 1.00 11.66 84 PHE A N 1
ATOM 659 C CA . PHE A 1 84 ? -17.138 26.447 8.702 1.00 11.19 84 PHE A CA 1
ATOM 660 C C . PHE A 1 84 ? -18.052 27.619 9.163 1.00 10.95 84 PHE A C 1
ATOM 661 O O . PHE A 1 84 ? -18.128 28.697 8.531 1.00 13.52 84 PHE A O 1
ATOM 669 N N A ASP A 1 85 ? -18.775 27.390 10.238 0.50 11.30 85 ASP A N 1
ATOM 670 N N B ASP A 1 85 ? -18.675 27.437 10.296 0.50 11.33 85 ASP A N 1
ATOM 671 C CA A ASP A 1 85 ? -19.524 28.416 10.991 0.50 11.71 85 ASP A CA 1
ATOM 672 C CA B ASP A 1 85 ? -19.275 28.548 11.034 0.50 11.96 85 ASP A CA 1
ATOM 673 C C A ASP A 1 85 ? -18.873 28.417 12.390 0.50 11.48 85 ASP A C 1
ATOM 674 C C B ASP A 1 85 ? -18.840 28.465 12.499 0.50 11.55 85 ASP A C 1
ATOM 675 O O A ASP A 1 85 ? -18.126 29.339 12.739 0.50 11.37 85 ASP A O 1
ATOM 676 O O B ASP A 1 85 ? -18.178 29.372 13.012 0.50 10.98 85 ASP A O 1
ATOM 685 N N . TYR A 1 86 ? -19.146 27.361 13.166 1.00 11.63 86 TYR A N 1
ATOM 686 C CA . TYR A 1 86 ? -18.484 27.051 14.443 1.00 10.14 86 TYR A CA 1
ATOM 687 C C . TYR A 1 86 ? -16.977 26.784 14.185 1.00 9.73 86 TYR A C 1
ATOM 688 O O . TYR A 1 86 ? -16.621 26.059 13.222 1.00 11.60 86 TYR A O 1
ATOM 697 N N . LEU A 1 87 ? -16.128 27.374 15.016 1.00 9.05 87 LEU A N 1
ATOM 698 C CA . LEU A 1 87 ? -14.677 27.215 14.922 1.00 11.45 87 LEU A CA 1
ATOM 699 C C . LEU A 1 87 ? -14.114 26.934 16.256 1.00 10.31 87 LEU A C 1
ATOM 700 O O . LEU A 1 87 ? -14.589 27.432 17.296 1.00 13.28 87 LEU A O 1
ATOM 705 N N . ARG A 1 88 ? -13.088 26.110 16.286 1.00 8.37 88 ARG A N 1
ATOM 706 C CA . ARG A 1 88 ? -12.419 25.748 17.546 1.00 9.51 88 ARG A CA 1
ATOM 707 C C . ARG A 1 88 ? -10.879 25.670 17.346 1.00 8.30 88 ARG A C 1
ATOM 708 O O . ARG A 1 88 ? -10.215 24.843 17.914 1.00 8.12 88 ARG A O 1
ATOM 716 N N . TRP A 1 89 ? -10.335 26.575 16.557 1.00 7.36 89 TRP A N 1
ATOM 717 C CA . TRP A 1 89 ? -8.908 26.658 16.368 1.00 7.72 89 TRP A CA 1
ATOM 718 C C . TRP A 1 89 ? -8.173 26.872 17.652 1.00 7.07 89 TRP A C 1
ATOM 719 O O . TRP A 1 89 ? -8.548 27.693 18.492 1.00 8.58 89 TRP A O 1
ATOM 730 N N . GLY A 1 90 ? -7.071 26.160 17.861 1.00 7.68 90 GLY A N 1
ATOM 731 C CA . GLY A 1 90 ? -6.167 26.448 18.961 1.00 7.48 90 GLY A CA 1
ATOM 732 C C . GLY A 1 90 ? -5.499 27.792 18.769 1.00 7.03 90 GLY A C 1
ATOM 733 O O . GLY A 1 90 ? -5.503 28.380 17.700 1.00 6.91 90 GLY A O 1
ATOM 742 N N . ASN A 1 92 ? -3.247 30.649 17.823 1.00 8.50 92 ASN A N 1
ATOM 743 C CA . ASN A 1 92 ? -2.370 30.895 16.710 1.00 8.61 92 ASN A CA 1
ATOM 744 C C . ASN A 1 92 ? -2.619 30.038 15.468 1.00 9.30 92 ASN A C 1
ATOM 745 O O . ASN A 1 92 ? -2.007 30.256 14.433 1.00 10.22 92 ASN A O 1
ATOM 750 N N . GLU A 1 93 ? -3.619 29.177 15.524 1.00 7.19 93 GLU A N 1
ATOM 751 C CA . GLU A 1 93 ? -3.969 28.299 14.388 1.00 7.42 93 GLU A CA 1
ATOM 752 C C . GLU A 1 93 ? -5.164 28.889 13.617 1.00 6.34 93 GLU A C 1
ATOM 753 O O . GLU A 1 93 ? -5.967 29.594 14.210 1.00 6.97 93 GLU A O 1
ATOM 759 N N . PRO A 1 94 ? -5.309 28.635 12.322 1.00 6.67 94 PRO A N 1
ATOM 760 C CA . PRO A 1 94 ? -4.400 27.852 11.505 1.00 7.34 94 PRO A CA 1
ATOM 761 C C . PRO A 1 94 ? -3.152 28.643 11.088 1.00 7.50 94 PRO A C 1
ATOM 762 O O . PRO A 1 94 ? -3.314 29.744 10.524 1.00 10.11 94 PRO A O 1
ATOM 766 N N . ASN A 1 95 ? -1.962 28.156 11.400 1.00 7.02 95 ASN A N 1
ATOM 767 C CA . ASN A 1 95 ? -0.727 28.897 11.146 1.00 7.75 95 ASN A CA 1
ATOM 768 C C . ASN A 1 95 ? -0.032 28.528 9.873 1.00 8.13 95 ASN A C 1
ATOM 769 O O . ASN A 1 95 ? 0.960 29.159 9.520 1.00 9.32 95 ASN A O 1
ATOM 774 N N . ASN A 1 96 ? -0.536 27.537 9.152 1.00 7.76 96 ASN A N 1
ATOM 775 C CA . ASN A 1 96 ? 0.049 27.116 7.884 1.00 8.72 96 ASN A CA 1
ATOM 776 C C . ASN A 1 96 ? 1.537 26.928 7.972 1.00 9.09 96 ASN A C 1
ATOM 777 O O . ASN A 1 96 ? 2.302 27.431 7.119 1.00 10.25 96 ASN A O 1
ATOM 782 N N . SER A 1 97 ? 1.998 26.210 8.960 1.00 9.46 97 SER A N 1
ATOM 783 C CA . SER A 1 97 ? 3.416 26.027 9.206 1.00 10.99 97 SER A CA 1
ATOM 784 C C . SER A 1 97 ? 3.983 25.205 8.056 1.00 12.98 97 SER A C 1
ATOM 785 O O . SER A 1 97 ? 3.579 24.077 7.822 1.00 13.09 97 SER A O 1
ATOM 788 N N . GLY A 1 98 ? 4.904 25.804 7.326 1.00 12.03 98 GLY A N 1
ATOM 789 C CA . GLY A 1 98 ? 5.480 25.174 6.148 1.00 13.24 98 GLY A CA 1
ATOM 790 C C . GLY A 1 98 ? 4.772 25.475 4.872 1.00 12.87 98 GLY A C 1
ATOM 791 O O . GLY A 1 98 ? 5.235 25.047 3.783 1.00 15.46 98 GLY A O 1
ATOM 792 N N . GLY A 1 99 ? 3.635 26.136 4.952 1.00 12.13 99 GLY A N 1
ATOM 793 C CA . GLY A 1 99 ? 2.896 26.578 3.799 1.00 11.88 99 GLY A CA 1
ATOM 794 C C . GLY A 1 99 ? 1.982 25.518 3.210 1.00 10.70 99 GLY A C 1
ATOM 795 O O . GLY A 1 99 ? 1.251 25.791 2.274 1.00 12.58 99 GLY A O 1
ATOM 796 N N . ASN A 1 100 ? 1.953 24.310 3.822 1.00 10.16 100 ASN A N 1
ATOM 797 C CA . ASN A 1 100 ? 1.230 23.183 3.254 1.00 9.29 100 ASN A CA 1
ATOM 798 C C . ASN A 1 100 ? 0.326 22.454 4.246 1.00 9.76 100 ASN A C 1
ATOM 799 O O . ASN A 1 100 ? 0.051 21.256 4.119 1.00 11.40 100 ASN A O 1
ATOM 804 N N . GLU A 1 101 ? -0.171 23.163 5.235 1.00 8.40 101 GLU A N 1
ATOM 805 C CA . GLU A 1 101 ? -1.034 22.505 6.263 1.00 7.80 101 GLU A CA 1
ATOM 806 C C . GLU A 1 101 ? -2.489 22.632 5.827 1.00 8.03 101 GLU A C 1
ATOM 807 O O . GLU A 1 101 ? -3.163 23.646 6.113 1.00 8.38 101 GLU A O 1
ATOM 813 N N . ASP A 1 102 ? -3.028 21.606 5.139 1.00 7.74 102 ASP A N 1
ATOM 814 C CA . ASP A 1 102 ? -4.303 21.727 4.514 1.00 7.57 102 ASP A CA 1
ATOM 815 C C . ASP A 1 102 ? -5.412 20.807 5.042 1.00 6.64 102 ASP A C 1
ATOM 816 O O . ASP A 1 102 ? -6.483 20.796 4.487 1.00 6.82 102 ASP A O 1
ATOM 821 N N . CYS A 1 103 ? -5.145 20.105 6.141 1.00 5.93 103 CYS A N 1
ATOM 822 C CA . CYS A 1 103 ? -6.123 19.173 6.728 1.00 5.47 103 CYS A CA 1
ATOM 823 C C . CYS A 1 103 ? -6.276 19.476 8.222 1.00 6.00 103 CYS A C 1
ATOM 824 O O . CYS A 1 103 ? -5.368 19.962 8.875 1.00 6.25 103 CYS A O 1
ATOM 827 N N . LEU A 1 104 ? -7.474 19.150 8.733 1.00 6.16 104 LEU A N 1
ATOM 828 C CA . LEU A 1 104 ? -7.831 19.475 10.121 1.00 6.36 104 LEU A CA 1
ATOM 829 C C . LEU A 1 104 ? -7.650 18.264 11.037 1.00 5.51 104 LEU A C 1
ATOM 830 O O . LEU A 1 104 ? -8.089 17.168 10.689 1.00 5.87 104 LEU A O 1
ATOM 835 N N . HIS A 1 105 ? -7.079 18.466 12.198 1.00 5.85 105 HIS A N 1
ATOM 836 C CA . HIS A 1 105 ? -6.977 17.415 13.213 1.00 5.77 105 HIS A CA 1
ATOM 837 C C . HIS A 1 105 ? -7.016 18.041 14.589 1.00 5.70 105 HIS A C 1
ATOM 838 O O . HIS A 1 105 ? -6.956 19.284 14.733 1.00 5.69 105 HIS A O 1
ATOM 845 N N . TYR A 1 106 ? -7.043 17.211 15.627 1.00 5.47 106 TYR A N 1
ATOM 846 C CA . TYR A 1 106 ? -6.837 17.705 17.003 1.00 5.36 106 TYR A CA 1
ATOM 847 C C . T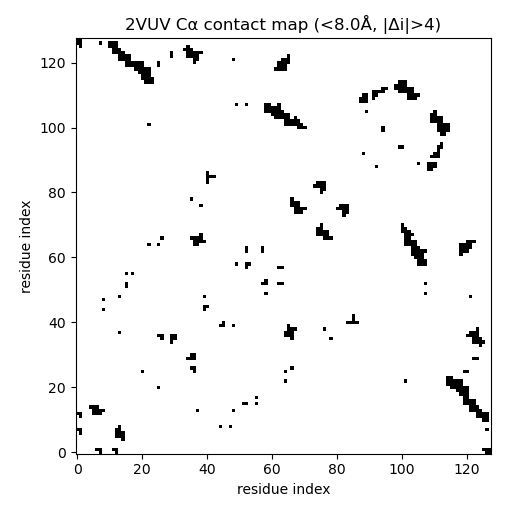YR A 1 106 ? -5.367 17.731 17.373 1.00 6.11 106 TYR A C 1
ATOM 848 O O . TYR A 1 106 ? -4.678 16.738 17.225 1.00 5.86 106 TYR A O 1
ATOM 857 N N . ASN A 1 107 ? -4.898 18.859 17.893 1.00 6.41 107 ASN A N 1
ATOM 858 C CA . ASN A 1 107 ? -3.556 19.021 18.404 1.00 6.58 107 ASN A CA 1
ATOM 859 C C . ASN A 1 107 ? -3.767 19.592 19.802 1.00 7.25 107 ASN A C 1
ATOM 860 O O . ASN A 1 107 ? -4.348 20.663 19.955 1.00 7.19 107 ASN A O 1
ATOM 865 N N . TRP A 1 108 ? -3.410 18.819 20.825 1.00 7.08 108 TRP A N 1
ATOM 866 C CA . TRP A 1 108 ? -3.658 19.205 22.185 1.00 7.53 108 TRP A CA 1
ATOM 867 C C . TRP A 1 108 ? -5.131 19.510 22.414 1.00 8.10 108 TRP A C 1
ATOM 868 O O . TRP A 1 108 ? -5.496 20.451 23.146 1.00 8.47 108 TRP A O 1
ATOM 879 N N . LEU A 1 109 ? -6.000 18.697 21.811 1.00 6.80 109 LEU A N 1
ATOM 880 C CA . LEU A 1 109 ? -7.454 18.831 21.995 1.00 6.84 109 LEU A CA 1
ATOM 881 C C . LEU A 1 109 ? -8.091 20.103 21.452 1.00 7.76 109 LEU A C 1
ATOM 882 O O . LEU A 1 109 ? -9.228 20.424 21.799 1.00 9.09 109 LEU A O 1
ATOM 887 N N A SER A 1 110 ? -7.384 20.773 20.545 0.50 7.89 110 SER A N 1
ATOM 888 N N B SER A 1 110 ? -7.415 20.815 20.562 0.50 8.44 110 SER A N 1
ATOM 889 C CA A SER A 1 110 ? -7.901 21.958 19.845 0.50 8.08 110 SER A CA 1
ATOM 890 C CA B SER A 1 110 ? -8.077 21.903 19.826 0.50 8.92 110 SER A CA 1
ATOM 891 C C A SER A 1 110 ? -7.686 21.763 18.353 0.50 6.73 110 SER A C 1
ATOM 892 C C B SER A 1 110 ? -7.765 21.714 18.362 0.50 7.20 110 SER A C 1
ATOM 893 O O A SER A 1 110 ? -6.806 20.978 17.949 0.50 6.69 110 SER A O 1
ATOM 894 O O B SER A 1 110 ? -6.903 20.915 17.993 0.50 7.28 110 SER A O 1
ATOM 899 N N . TRP A 1 111 ? -8.464 22.437 17.511 1.00 6.46 111 TRP A N 1
ATOM 900 C CA . TRP A 1 111 ? -8.249 22.280 16.070 1.00 5.28 111 TRP A CA 1
ATOM 901 C C . TRP A 1 111 ? -6.883 22.829 15.665 1.00 5.44 111 TRP A C 1
ATOM 902 O O . TRP A 1 111 ? -6.480 23.902 16.107 1.00 6.62 111 TRP A O 1
ATOM 913 N N . ASN A 1 112 ? -6.275 22.136 14.691 1.00 5.33 112 ASN A N 1
ATOM 914 C CA . ASN A 1 112 ? -5.032 22.551 14.092 1.00 6.04 112 ASN A CA 1
ATOM 915 C C . ASN A 1 112 ? -5.035 22.162 12.638 1.00 6.18 112 ASN A C 1
ATOM 916 O O . ASN A 1 112 ? -5.635 21.170 12.253 1.00 6.60 112 ASN A O 1
ATOM 921 N N . ASP A 1 113 ? -4.321 22.986 11.867 1.00 6.09 113 ASP A N 1
ATOM 922 C CA . ASP A 1 113 ? -4.008 22.635 10.488 1.00 6.11 113 ASP A CA 1
ATOM 923 C C . ASP A 1 113 ? -2.694 21.873 10.422 1.00 6.01 113 ASP A C 1
ATOM 924 O O . ASP A 1 113 ? -1.713 22.239 11.040 1.00 6.71 113 ASP A O 1
ATOM 929 N N . LEU A 1 114 ? -2.727 20.768 9.647 1.00 5.84 114 LEU A N 1
ATOM 930 C CA . LEU A 1 114 ? -1.583 19.873 9.508 1.00 6.54 114 LEU A CA 1
ATOM 931 C C . LEU A 1 114 ? -1.473 19.381 8.072 1.00 5.78 114 LEU A C 1
ATOM 932 O O . LEU A 1 114 ? -2.462 19.269 7.388 1.00 6.04 114 LEU A O 1
ATOM 937 N N . ARG A 1 115 ? -0.246 19.102 7.639 1.00 7.23 115 ARG A N 1
ATOM 938 C CA . ARG A 1 115 ? -0.061 18.535 6.297 1.00 7.14 115 ARG A CA 1
ATOM 939 C C . ARG A 1 115 ? -0.847 17.225 6.154 1.00 6.88 115 ARG A C 1
ATOM 940 O O . ARG A 1 115 ? -0.859 16.379 7.063 1.00 6.70 115 ARG A O 1
ATOM 948 N N . CYS A 1 116 ? -1.492 17.067 5.027 1.00 6.52 116 CYS A N 1
ATOM 949 C CA . CYS A 1 116 ? -2.492 16.051 4.839 1.00 7.02 116 CYS A CA 1
ATOM 950 C C . CYS A 1 116 ? -1.965 14.615 4.837 1.00 7.65 116 CYS A C 1
ATOM 951 O O . CYS A 1 116 ? -2.782 13.699 5.015 1.00 8.07 116 CYS A O 1
ATOM 954 N N . HIS A 1 117 ? -0.677 14.384 4.624 1.00 7.20 117 HIS A N 1
ATOM 955 C CA . HIS A 1 117 ? -0.147 13.037 4.622 1.00 8.07 117 HIS A CA 1
ATOM 956 C C . HIS A 1 117 ? 0.659 12.741 5.848 1.00 9.39 117 HIS A C 1
ATOM 957 O O . HIS A 1 117 ? 1.350 11.721 5.936 1.00 10.75 117 HIS A O 1
ATOM 964 N N . TYR A 1 118 ? 0.560 13.573 6.886 1.00 9.10 118 TYR A N 1
ATOM 965 C CA . TYR A 1 118 ? 0.989 13.148 8.216 1.00 8.36 118 TYR A CA 1
ATOM 966 C C . TYR A 1 118 ? 0.177 11.904 8.590 1.00 8.99 118 TYR A C 1
ATOM 967 O O . TYR A 1 118 ? -0.964 11.805 8.254 1.00 9.14 118 TYR A O 1
ATOM 976 N N . GLN A 1 119 ? 0.802 10.947 9.290 1.00 8.82 119 GLN A N 1
ATOM 977 C CA . GLN A 1 119 ? 0.092 9.734 9.664 1.00 9.81 119 GLN A CA 1
ATOM 978 C C . GLN A 1 119 ? -0.383 9.842 11.094 1.00 9.49 119 GLN A C 1
ATOM 979 O O . GLN A 1 119 ? 0.384 9.702 12.022 1.00 11.22 119 GLN A O 1
ATOM 985 N N . ALA A 1 120 ? -1.698 10.101 11.223 1.00 7.24 120 ALA A N 1
ATOM 986 C CA . ALA A 1 120 ? -2.362 10.317 12.525 1.00 7.01 120 ALA A CA 1
ATOM 987 C C . ALA A 1 120 ? -3.464 9.285 12.674 1.00 5.62 120 ALA A C 1
ATOM 988 O O . ALA A 1 120 ? -3.910 8.667 11.700 1.00 6.66 120 ALA A O 1
ATOM 990 N N . SER A 1 121 ? -3.971 9.156 13.893 1.00 6.08 121 SER A N 1
ATOM 991 C CA . SER A 1 121 ? -5.150 8.367 14.131 1.00 5.32 121 SER A CA 1
ATOM 992 C C . SER A 1 121 ? -6.364 9.151 13.619 1.00 5.66 121 SER A C 1
ATOM 993 O O . SER A 1 121 ? -6.194 10.221 13.033 1.00 6.10 121 SER A O 1
ATOM 996 N N . TYR A 1 122 ? -7.590 8.640 13.776 1.00 5.58 122 TYR A N 1
ATOM 997 C CA . TYR A 1 122 ? -8.709 9.337 13.148 1.00 5.92 122 TYR A CA 1
ATOM 998 C C . TYR A 1 122 ? -10.021 9.044 13.807 1.00 6.10 122 TYR A C 1
ATOM 999 O O . TYR A 1 122 ? -10.150 8.018 14.479 1.00 6.79 122 TYR A O 1
ATOM 1008 N N . LEU A 1 123 ? -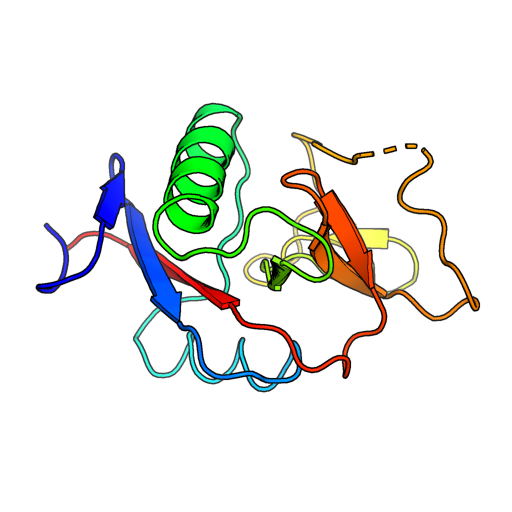10.994 9.941 13.647 1.00 5.55 123 LEU A N 1
ATOM 1009 C CA . LEU A 1 123 ? -12.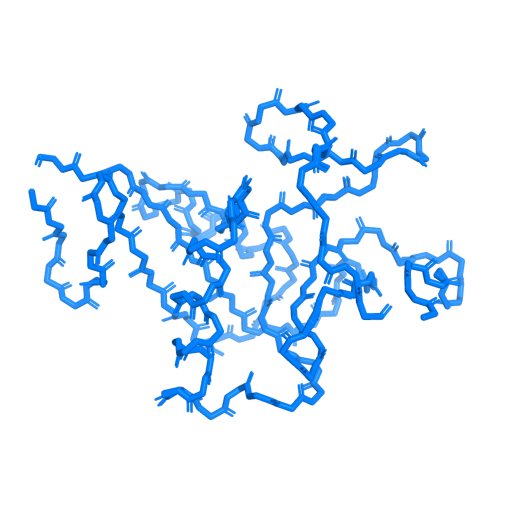348 9.800 14.176 1.00 5.95 123 LEU A CA 1
ATOM 1010 C C . LEU A 1 123 ? -13.302 9.732 13.017 1.00 7.12 123 LEU A C 1
ATOM 1011 O O . LEU A 1 123 ? -13.267 10.584 12.139 1.00 6.20 123 LEU A O 1
ATOM 1016 N N . CYS A 1 124 ? -14.226 8.755 13.052 1.00 6.80 124 CYS A N 1
ATOM 1017 C CA . CYS A 1 124 ? -15.296 8.626 12.048 1.00 8.22 124 CYS A CA 1
ATOM 1018 C C . CYS A 1 124 ? -16.635 8.920 12.670 1.00 7.99 124 CYS A C 1
ATOM 1019 O O . CYS A 1 124 ? -16.795 8.763 13.889 1.00 8.01 124 CYS A O 1
ATOM 1022 N N . GLN A 1 125 ? -17.592 9.331 11.830 1.00 8.44 125 GLN A N 1
ATOM 1023 C CA . GLN A 1 125 ? -18.918 9.583 12.227 1.00 8.74 125 GLN A CA 1
ATOM 1024 C C . GLN A 1 125 ? -19.838 8.961 11.196 1.00 9.60 125 GLN A C 1
ATOM 1025 O O . GLN A 1 125 ? -19.560 8.943 10.014 1.00 9.35 125 GLN A O 1
ATOM 1031 N N . ARG A 1 126 ? -20.974 8.468 11.667 1.00 10.48 126 ARG A N 1
ATOM 1032 C CA . ARG A 1 126 ? -22.027 8.002 10.776 1.00 10.91 126 ARG A CA 1
ATOM 1033 C C . ARG A 1 126 ? -23.357 8.314 11.443 1.00 9.89 126 ARG A C 1
ATOM 1034 O O . ARG A 1 126 ? -23.454 8.490 12.649 1.00 10.19 126 ARG A O 1
ATOM 1042 N N . ALA A 1 127 ? -24.398 8.343 10.638 1.00 10.85 127 ALA A N 1
ATOM 1043 C CA . ALA A 1 127 ? -25.740 8.584 11.129 1.00 10.34 127 ALA A CA 1
ATOM 1044 C C . ALA A 1 127 ? -26.240 7.371 11.928 1.00 11.10 127 ALA A C 1
ATOM 1045 O O . ALA A 1 127 ? -26.021 6.203 11.567 1.00 11.92 127 ALA A O 1
ATOM 1047 N N . ALA A 1 128 ? -26.890 7.688 13.029 1.00 12.26 128 ALA A N 1
ATOM 1048 C CA . ALA A 1 128 ? -27.581 6.674 13.821 1.00 13.48 128 ALA A CA 1
ATOM 1049 C C . ALA A 1 128 ? -28.696 6.093 12.939 1.00 16.93 128 ALA A C 1
ATOM 1050 O O . ALA A 1 128 ? -29.237 6.757 12.060 1.00 17.22 128 ALA A O 1
ATOM 1052 N N . GLU A 1 129 ? -28.982 4.821 13.150 1.00 19.72 129 GLU A N 1
ATOM 1053 C CA . GLU A 1 129 ? -30.042 4.131 12.394 1.00 22.56 129 GLU A CA 1
ATOM 1054 C C . GLU A 1 129 ? -31.232 4.005 13.312 1.00 24.82 129 GLU A C 1
ATOM 1055 O O . GLU A 1 129 ? -31.191 4.326 14.514 1.00 26.30 129 GLU A O 1
#

Radius of gyration: 13.29 Å; Cα contacts (8 Å, |Δi|>4): 281; chains: 1; bounding box: 36×33×29 Å

Sequence (128 aa):
GCPDGWTQFLDLCYIYQSAKASWASSAQSSSSCQALGGILAEPDDTACENEVLIHMCKEENGDAGSFGPWLGGQQKVGGAWQWSSSSGAAFDDYLRWGNEPNNSGGNEDCLHYNWLSSWNDLRCHYQASYLCQRAAE

Organism: NCBI:txid13016

Nearest PDB structures (foldseek):
  2vuz-assembly1_A  TM=1.000E+00  e=2.501E-25  Codakia orbicularis
  1sl6-assembly6_F  TM=8.721E-01  e=2.516E-11  Homo sapiens
  1sl6-assembly3_C  TM=8.743E-01  e=9.761E-11  Homo sapiens
  1k9j-assembly1_A  TM=8.671E-01  e=1.760E-10  Homo sapiens
  2bph-assembly1_A  TM=8.348E-01  e=1.380E-08  Mus musculus

Solvent-accessible surface area: 6158 Å² total

Foldseek 3Di:
DDPPQWDDDDFKTKHWFFFWWFQVVVQVVQVVVVWGFADPQDPVSLVVVCVVCVVVVQLAAQAAFGQWWQDPNFIARNVVRHGHDDAFADVPPVCVVVAQTTWGDHNSTIYGHHRGGTGITMTMHGHD